Protein AF-A0A412FH16-F1 (afdb_monomer)

Solvent-accessible surface area (backbone atoms only — not comparable to full-atom values): 7533 Å² total; per-residue (Å²): 121,45,51,58,74,41,73,48,77,47,78,49,94,89,46,99,60,65,47,78,44,78,77,50,68,50,36,34,40,76,50,74,44,66,67,50,88,89,39,68,69,42,55,53,53,52,50,42,67,73,65,62,65,57,80,68,74,28,52,40,84,43,79,49,72,45,90,60,66,79,53,54,91,93,58,51,30,24,48,27,34,49,26,42,21,40,56,42,82,74,54,72,40,83,86,82,36,30,42,35,34,32,34,43,50,78,45,76,45,55,29,34,32,37,68,56,97,88,45,76,45,80,45,72,52,80,84,126

Foldseek 3Di:
DAFQWDWDWADDPPDPGTDIDTPGTFDKDKDKDAQDPPPPVNVVVVVCVVVVDDDCVQWDFDKAWDPDFPDDPVWGKTKIWGFTWGKAWDDQDPVRRMTIIMTGTDDTFIFMWTADPNDTDTDTDDDD

pLDDT: mean 85.19, std 8.47, range [37.47, 93.5]

Sequence (128 aa):
MVLNAQTEDNDFIEDEIPTTDIKYYKPSLAQELQANKGDAAFDYLYDMFFNLPTGEDVKKDLLIVFDGNIESEGTPKFRAWKTKATLTLDHFDSVAEKIYFSFSINHIDRGTVTVSDGVPTYTADSAT

Mean predicted aligned error: 7.9 Å

Structure (mmCIF, N/CA/C/O backbone):
data_AF-A0A412FH16-F1
#
_entr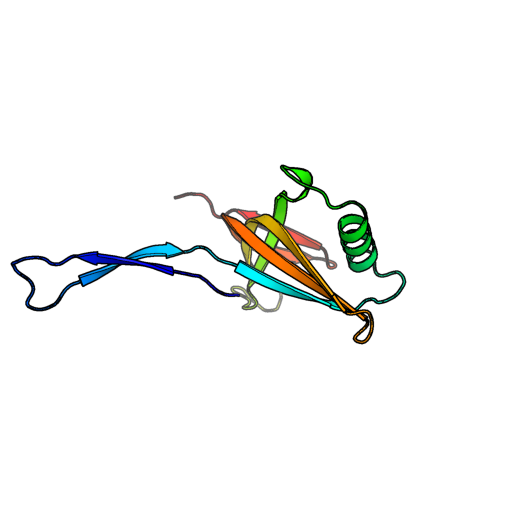y.id   AF-A0A412FH16-F1
#
loop_
_atom_site.group_PDB
_atom_site.id
_atom_site.type_symbol
_atom_site.label_atom_id
_atom_site.label_alt_id
_atom_site.label_comp_id
_atom_site.label_asym_id
_atom_site.label_entity_id
_atom_site.label_seq_id
_atom_site.pdbx_PDB_ins_code
_atom_site.Cartn_x
_atom_site.Cartn_y
_atom_site.Cartn_z
_atom_site.occupancy
_atom_site.B_iso_or_equiv
_atom_site.auth_seq_id
_atom_site.auth_comp_id
_atom_site.auth_asym_id
_atom_site.auth_atom_id
_atom_site.pdbx_PDB_model_num
ATOM 1 N N . MET A 1 1 ? 3.517 6.615 4.647 1.00 76.00 1 MET A N 1
ATOM 2 C CA . MET A 1 1 ? 2.230 6.760 3.933 1.00 76.00 1 MET A CA 1
ATOM 3 C C . MET A 1 1 ? 1.961 8.239 3.720 1.00 76.00 1 MET A C 1
ATOM 5 O O . MET A 1 1 ? 2.163 9.006 4.654 1.00 76.00 1 MET A O 1
ATOM 9 N N . VAL A 1 2 ? 1.540 8.637 2.523 1.00 82.56 2 VAL A N 1
ATOM 10 C CA . VAL A 1 2 ? 1.213 10.031 2.180 1.00 82.56 2 VAL A CA 1
ATOM 11 C C . VAL A 1 2 ? -0.265 10.095 1.807 1.00 82.56 2 VAL A C 1
ATOM 13 O O . VAL A 1 2 ? -0.736 9.233 1.076 1.00 82.56 2 VAL A O 1
ATOM 16 N N . LEU A 1 3 ? -1.019 11.069 2.325 1.00 83.25 3 LEU A N 1
ATOM 17 C CA . LEU A 1 3 ? -2.481 11.114 2.148 1.00 83.25 3 LEU A CA 1
ATOM 18 C C . LEU A 1 3 ? -2.944 11.886 0.903 1.00 83.25 3 LEU A C 1
ATOM 20 O O . LEU A 1 3 ? -4.084 11.702 0.490 1.00 83.25 3 LEU A O 1
ATOM 24 N N . ASN A 1 4 ? -2.081 12.730 0.321 1.00 83.31 4 ASN A N 1
ATOM 25 C CA . ASN A 1 4 ? -2.353 13.577 -0.852 1.00 83.31 4 ASN A CA 1
ATOM 26 C C . ASN A 1 4 ? -3.777 14.169 -0.843 1.00 83.31 4 ASN A C 1
ATOM 28 O O . ASN A 1 4 ? -4.628 13.784 -1.649 1.00 83.31 4 ASN A O 1
ATOM 32 N N . ALA A 1 5 ? -4.049 15.060 0.115 1.00 81.69 5 ALA A N 1
ATOM 33 C CA . ALA A 1 5 ? -5.339 15.737 0.212 1.00 81.69 5 ALA A CA 1
ATOM 34 C C . ALA A 1 5 ? -5.633 16.527 -1.072 1.00 81.69 5 ALA A C 1
ATOM 36 O O . ALA A 1 5 ? -4.734 17.112 -1.677 1.00 81.69 5 ALA A O 1
ATOM 37 N N . GLN A 1 6 ? -6.891 16.531 -1.497 1.00 86.56 6 GLN A N 1
ATOM 38 C CA . GLN A 1 6 ? -7.377 17.419 -2.546 1.00 86.56 6 GLN A CA 1
ATOM 39 C C . GLN A 1 6 ? -8.243 18.487 -1.896 1.00 86.56 6 GLN A C 1
ATOM 41 O O . GLN A 1 6 ? -9.259 18.158 -1.280 1.00 86.56 6 GLN A O 1
ATOM 46 N N . THR A 1 7 ? -7.809 19.737 -2.015 1.00 89.06 7 THR A N 1
ATOM 47 C CA . THR A 1 7 ? -8.467 20.899 -1.420 1.00 89.06 7 THR A CA 1
ATOM 48 C C . THR A 1 7 ? -9.154 21.745 -2.484 1.00 89.06 7 THR A C 1
ATOM 50 O O . THR A 1 7 ? -8.775 21.721 -3.656 1.00 89.06 7 THR A O 1
ATOM 53 N N . GLU A 1 8 ? -10.179 22.475 -2.074 1.00 86.50 8 GLU A N 1
ATOM 54 C CA . GLU A 1 8 ? -10.817 23.534 -2.849 1.00 86.50 8 GLU A CA 1
ATOM 55 C C . GLU A 1 8 ? -10.991 24.747 -1.945 1.00 86.50 8 GLU A C 1
ATOM 57 O O . GLU A 1 8 ? -11.383 24.599 -0.790 1.00 86.50 8 GLU A O 1
ATOM 62 N N . ASP A 1 9 ? -10.678 25.924 -2.478 1.00 84.38 9 ASP A N 1
ATOM 63 C CA . ASP A 1 9 ? -10.870 27.188 -1.782 1.00 84.38 9 ASP A CA 1
ATOM 64 C C . ASP A 1 9 ? -12.197 27.798 -2.241 1.00 84.38 9 ASP A C 1
ATOM 66 O O . ASP A 1 9 ? -12.397 28.059 -3.431 1.00 84.38 9 ASP A O 1
ATOM 70 N N . ASN A 1 10 ? -13.106 27.997 -1.292 1.00 80.81 10 ASN A N 1
ATOM 71 C CA . ASN A 1 10 ? -14.411 28.603 -1.496 1.00 80.81 10 ASN A CA 1
ATOM 72 C C . ASN A 1 10 ? -14.402 30.027 -0.935 1.00 80.81 10 ASN A C 1
ATOM 74 O O . ASN A 1 10 ? -14.168 30.240 0.254 1.00 80.81 10 ASN A O 1
ATOM 78 N N . ASP A 1 11 ? -14.656 31.001 -1.805 1.00 80.06 11 ASP A N 1
ATOM 79 C CA . ASP A 1 11 ? -14.707 32.421 -1.457 1.00 80.06 11 ASP A CA 1
ATOM 80 C C . ASP A 1 11 ? -16.173 32.849 -1.298 1.00 80.06 11 ASP A C 1
ATOM 82 O O . ASP A 1 11 ? -16.897 33.046 -2.282 1.00 80.06 11 ASP A O 1
ATOM 86 N N . PHE A 1 12 ? -16.648 32.899 -0.053 1.00 76.69 12 PHE A N 1
ATOM 87 C CA . PHE A 1 12 ? -18.003 33.335 0.273 1.00 76.69 12 PHE A CA 1
ATOM 88 C C . PHE A 1 12 ? -18.006 34.837 0.560 1.00 76.69 12 PHE A C 1
ATOM 90 O O . PHE A 1 12 ? -17.187 35.329 1.320 1.00 76.69 12 PHE A O 1
ATOM 97 N N . ILE A 1 13 ? -18.984 35.570 0.012 1.00 73.19 13 ILE A N 1
ATOM 98 C CA . ILE A 1 13 ? -19.117 37.033 0.198 1.00 73.19 13 ILE A CA 1
ATOM 99 C C . ILE A 1 13 ? -19.273 37.421 1.687 1.00 73.19 13 ILE A C 1
ATOM 101 O O . ILE A 1 13 ? -19.007 38.561 2.061 1.00 73.19 13 ILE A O 1
ATOM 105 N N . GLU A 1 14 ? -19.730 36.487 2.525 1.00 73.69 14 GLU A N 1
ATOM 106 C CA . GLU A 1 14 ? -19.923 36.677 3.968 1.00 73.69 14 GLU A CA 1
ATOM 107 C C . GLU A 1 14 ? -18.646 36.448 4.792 1.00 73.69 14 GLU A C 1
ATOM 109 O O . GLU A 1 14 ? -18.585 36.891 5.939 1.00 73.69 14 GLU A O 1
ATOM 114 N N . ASP A 1 15 ? -17.627 35.812 4.211 1.00 69.81 15 ASP A N 1
ATOM 115 C CA . ASP A 1 15 ? -16.372 35.503 4.884 1.00 69.81 15 ASP A CA 1
ATOM 116 C C . ASP A 1 15 ? -15.299 36.527 4.493 1.00 69.81 15 ASP A C 1
ATOM 118 O O . ASP A 1 15 ? -15.101 36.850 3.324 1.00 69.81 15 ASP A O 1
ATOM 122 N N . GLU A 1 16 ? -14.559 37.048 5.475 1.00 69.81 16 GLU A N 1
ATOM 123 C CA . GLU A 1 16 ? -13.449 37.975 5.200 1.00 69.81 16 GLU A CA 1
ATOM 124 C C . GLU A 1 16 ? -12.236 37.277 4.550 1.00 69.81 16 GLU A C 1
ATOM 126 O O . GLU A 1 16 ? -11.319 37.949 4.069 1.00 69.81 16 GLU A O 1
ATOM 131 N N . ILE A 1 17 ? -12.196 35.938 4.566 1.00 73.12 17 ILE A N 1
ATOM 132 C CA . ILE A 1 17 ? -11.094 35.105 4.071 1.00 73.12 17 ILE A CA 1
ATOM 133 C C . ILE A 1 17 ? -11.684 33.832 3.437 1.00 73.12 17 ILE A C 1
ATOM 135 O O . ILE A 1 17 ? -12.595 33.252 4.028 1.00 73.12 17 ILE A O 1
ATOM 139 N N . PRO A 1 18 ? -11.148 33.345 2.299 1.00 78.75 18 PRO A N 1
ATOM 140 C CA . PRO A 1 18 ? -11.591 32.094 1.688 1.00 78.75 18 PRO A CA 1
ATOM 141 C C . PRO A 1 18 ? -11.516 30.893 2.641 1.00 78.75 18 PRO A C 1
ATOM 143 O O . PRO A 1 18 ? -10.550 30.735 3.394 1.00 78.75 18 PRO A O 1
ATOM 146 N N . THR A 1 19 ? -12.510 30.013 2.555 1.00 83.12 19 THR A N 1
ATOM 147 C CA . THR A 1 19 ? -12.569 28.752 3.302 1.00 83.12 19 THR A CA 1
ATOM 148 C C . THR A 1 19 ? -11.954 27.622 2.477 1.00 83.12 19 THR A C 1
ATOM 150 O O . THR A 1 19 ? -12.366 27.384 1.345 1.00 83.12 19 THR A O 1
ATOM 153 N N . THR A 1 20 ? -10.985 26.895 3.042 1.00 86.50 20 THR A N 1
ATOM 154 C CA . THR A 1 20 ? -10.370 25.723 2.394 1.00 86.50 20 THR A CA 1
ATOM 155 C C . THR A 1 20 ? -11.055 24.432 2.842 1.00 86.50 20 THR A C 1
ATOM 157 O O . THR A 1 20 ? -10.896 23.998 3.986 1.00 86.50 20 THR A O 1
ATOM 160 N N . ASP A 1 21 ? -11.741 23.764 1.918 1.00 83.88 21 ASP A N 1
ATOM 161 C CA . ASP A 1 21 ? -12.404 22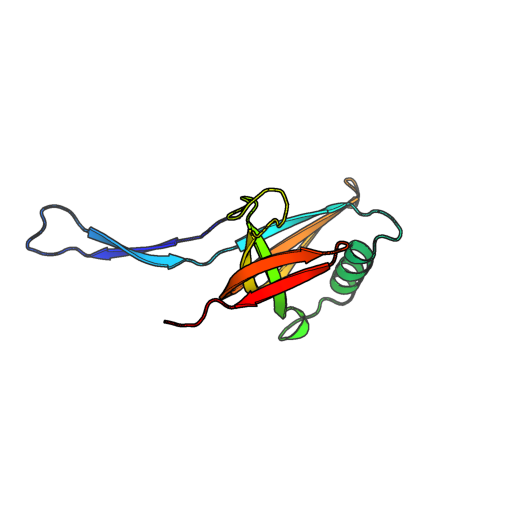.479 2.143 1.00 83.88 21 ASP A CA 1
ATOM 162 C C . ASP A 1 21 ? -11.574 21.302 1.612 1.00 83.88 21 ASP A C 1
ATOM 164 O O . ASP A 1 21 ? -11.000 21.351 0.521 1.00 83.88 21 ASP A O 1
ATOM 168 N N . ILE A 1 22 ? -11.538 20.189 2.355 1.00 86.00 22 ILE A N 1
ATOM 169 C CA . ILE A 1 22 ? -10.902 18.936 1.911 1.00 86.00 22 ILE A CA 1
ATOM 170 C C . ILE A 1 22 ? -11.954 18.059 1.229 1.00 86.00 22 ILE A C 1
ATOM 172 O O . ILE A 1 22 ? -12.844 17.524 1.886 1.00 86.00 22 ILE A O 1
ATOM 176 N N . LYS A 1 23 ? -11.817 17.838 -0.083 1.00 87.06 23 LYS A N 1
ATOM 177 C CA . LYS A 1 23 ? -12.750 17.002 -0.858 1.00 87.06 23 LYS A CA 1
ATOM 178 C C . LYS A 1 23 ? -12.581 15.520 -0.563 1.00 87.06 23 LYS A C 1
ATOM 180 O O . LYS A 1 23 ? -13.544 14.811 -0.294 1.00 87.06 23 LYS A O 1
ATOM 185 N N . TYR A 1 24 ? -11.352 15.035 -0.687 1.00 81.19 24 TYR A N 1
ATOM 186 C CA . TYR A 1 24 ? -10.996 13.642 -0.447 1.00 81.19 24 TYR A CA 1
ATOM 187 C C . TYR A 1 24 ? -9.476 13.495 -0.333 1.00 81.19 24 TYR A C 1
ATOM 189 O O . TYR A 1 24 ? -8.706 14.381 -0.712 1.00 81.19 24 TYR A O 1
ATOM 197 N N . TYR A 1 25 ? -9.044 12.340 0.162 1.00 84.31 25 TYR A N 1
ATOM 198 C CA . TYR A 1 25 ? -7.641 11.938 0.209 1.00 84.31 25 TYR A CA 1
ATOM 199 C C . TYR A 1 25 ? -7.342 10.945 -0.919 1.00 84.31 25 TYR A C 1
ATOM 201 O O . TYR A 1 25 ? -8.197 10.127 -1.259 1.00 84.31 25 TYR A O 1
ATOM 209 N N . LYS A 1 26 ? -6.127 10.993 -1.479 1.00 86.44 26 LYS A N 1
ATOM 210 C CA . LYS A 1 26 ? -5.583 10.016 -2.442 1.00 86.44 26 LYS A CA 1
ATOM 211 C C . LYS A 1 26 ? -4.360 9.327 -1.837 1.00 86.44 26 LYS A C 1
ATOM 213 O O . LYS A 1 26 ? -3.220 9.669 -2.177 1.00 86.44 26 LYS A O 1
ATOM 218 N N . PRO A 1 27 ? -4.562 8.391 -0.900 1.00 88.38 27 PRO A N 1
ATOM 219 C CA . PRO A 1 27 ? -3.454 7.861 -0.142 1.00 88.38 27 PRO A CA 1
ATOM 220 C C . PRO A 1 27 ? -2.514 7.036 -1.024 1.00 88.38 27 PRO A C 1
ATOM 222 O O . PRO A 1 27 ? -2.954 6.212 -1.826 1.00 88.38 27 PRO A O 1
ATOM 225 N N . SER A 1 28 ? -1.214 7.250 -0.851 1.00 89.50 28 SER A N 1
ATOM 226 C CA . SER A 1 28 ? -0.155 6.498 -1.511 1.00 89.50 28 SER A CA 1
ATOM 227 C C . SER A 1 28 ? 0.843 5.958 -0.489 1.00 89.50 28 SER A C 1
ATOM 229 O O . SER A 1 28 ? 1.176 6.610 0.513 1.00 89.50 28 SER A O 1
ATOM 231 N N . LEU A 1 29 ? 1.309 4.738 -0.732 1.00 89.50 29 LEU A N 1
ATOM 232 C CA . LEU A 1 29 ? 2.284 4.046 0.096 1.00 89.50 29 LEU A CA 1
ATOM 233 C C .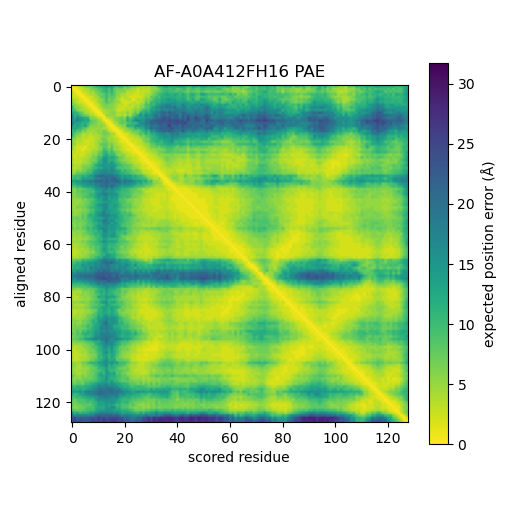 LEU A 1 29 ? 3.464 3.599 -0.768 1.00 89.50 29 LEU A C 1
ATOM 235 O O . LEU A 1 29 ? 3.394 2.568 -1.426 1.00 89.50 29 LEU A O 1
ATOM 239 N N . ALA A 1 30 ? 4.542 4.384 -0.750 1.00 91.19 30 ALA A N 1
ATOM 240 C CA . ALA A 1 30 ? 5.829 3.981 -1.307 1.00 91.19 30 ALA A CA 1
ATOM 241 C C . ALA A 1 30 ? 6.539 3.016 -0.349 1.00 91.19 30 ALA A C 1
ATOM 243 O O . ALA A 1 30 ? 6.552 3.248 0.866 1.00 91.19 30 ALA A O 1
ATOM 244 N N . GLN A 1 31 ? 7.107 1.946 -0.895 1.00 89.19 31 GLN A N 1
ATOM 245 C CA . GLN A 1 31 ? 7.869 0.935 -0.171 1.00 89.19 31 GLN A CA 1
ATOM 246 C C . GLN A 1 31 ? 9.135 0.562 -0.944 1.00 89.19 31 GLN A C 1
ATOM 248 O O . GLN A 1 31 ? 9.217 0.710 -2.165 1.00 89.19 31 GLN A O 1
ATOM 253 N N . GLU A 1 32 ? 10.118 0.064 -0.202 1.00 90.00 32 GLU A N 1
ATOM 254 C CA . GLU A 1 32 ? 11.319 -0.557 -0.745 1.00 90.00 32 GLU A CA 1
ATOM 255 C C . GLU A 1 32 ? 11.430 -1.988 -0.218 1.00 90.00 32 GLU A C 1
ATOM 257 O O . GLU A 1 32 ? 11.093 -2.257 0.938 1.00 90.00 32 GLU A O 1
ATOM 262 N N . LEU A 1 33 ? 11.893 -2.903 -1.067 1.00 88.06 33 LEU A N 1
ATOM 263 C CA . LEU A 1 33 ? 12.173 -4.285 -0.694 1.00 88.06 33 LEU A CA 1
ATOM 264 C C . LEU A 1 33 ? 13.609 -4.645 -1.079 1.00 88.06 33 LEU A C 1
ATOM 266 O O . LEU A 1 33 ? 14.026 -4.423 -2.214 1.00 88.06 33 LEU A O 1
ATOM 270 N N . GLN A 1 34 ? 14.354 -5.212 -0.131 1.00 88.50 34 GLN A N 1
ATOM 271 C CA . GLN A 1 34 ? 15.707 -5.714 -0.365 1.00 88.50 34 GLN A CA 1
ATOM 272 C C . GLN A 1 34 ? 15.661 -7.014 -1.181 1.00 88.50 34 GLN A C 1
ATOM 274 O O . GLN A 1 34 ? 14.844 -7.893 -0.908 1.00 88.50 34 GLN A O 1
ATOM 279 N N . ALA A 1 35 ? 16.569 -7.157 -2.142 1.00 80.31 35 ALA A N 1
ATOM 280 C CA . ALA A 1 35 ? 16.718 -8.314 -3.018 1.00 80.31 35 ALA A CA 1
ATOM 281 C C . ALA A 1 35 ? 17.375 -9.500 -2.310 1.00 80.31 35 ALA A C 1
ATOM 283 O O . ALA A 1 35 ? 18.467 -9.956 -2.651 1.00 80.31 35 ALA A O 1
ATOM 284 N N . ASN A 1 36 ? 16.693 -10.014 -1.293 1.00 82.81 36 ASN A N 1
ATOM 285 C CA . ASN A 1 36 ? 17.123 -11.207 -0.589 1.00 82.81 36 ASN A CA 1
ATOM 286 C C . ASN A 1 36 ? 16.767 -12.443 -1.422 1.00 82.81 36 ASN A C 1
ATOM 288 O O . ASN A 1 36 ? 15.601 -12.712 -1.705 1.00 82.81 36 ASN A O 1
ATOM 292 N N . LYS A 1 37 ? 17.779 -13.222 -1.810 1.00 75.50 37 LYS A N 1
ATOM 293 C CA . LYS A 1 37 ? 17.583 -14.444 -2.598 1.00 75.50 37 LYS A CA 1
ATOM 294 C C . LYS A 1 37 ? 16.678 -15.441 -1.861 1.00 75.50 37 LYS A C 1
ATOM 296 O O . LYS A 1 37 ? 17.007 -15.860 -0.752 1.00 75.50 37 LYS A O 1
ATOM 301 N N . GLY A 1 38 ? 15.605 -15.880 -2.520 1.00 81.00 38 GLY A N 1
ATOM 302 C CA . GLY A 1 38 ? 14.626 -16.823 -1.967 1.00 81.00 38 GLY A CA 1
ATOM 303 C C . GLY A 1 38 ? 13.513 -16.170 -1.143 1.00 81.00 38 GLY A C 1
ATOM 304 O O . GLY A 1 38 ? 12.700 -16.889 -0.562 1.00 81.00 38 GLY A O 1
ATOM 305 N N . ASP A 1 39 ? 13.462 -14.836 -1.080 1.00 87.44 39 ASP A N 1
ATOM 306 C CA . ASP A 1 39 ? 12.305 -14.110 -0.565 1.00 87.44 39 ASP A CA 1
ATOM 307 C C . ASP A 1 39 ? 11.181 -14.132 -1.612 1.00 87.44 39 ASP A C 1
ATOM 309 O O . ASP A 1 39 ? 11.301 -13.568 -2.701 1.00 87.44 39 ASP A O 1
ATOM 313 N N . ALA A 1 40 ? 10.065 -14.776 -1.268 1.00 89.06 40 ALA A N 1
ATOM 314 C CA . ALA A 1 40 ? 8.921 -14.916 -2.162 1.00 89.06 40 ALA A CA 1
ATOM 315 C C . ALA A 1 40 ? 8.305 -13.568 -2.578 1.00 89.06 40 ALA A C 1
ATOM 317 O O . ALA A 1 40 ? 7.759 -13.462 -3.677 1.00 89.06 40 ALA A O 1
ATOM 318 N N . ALA A 1 41 ? 8.380 -12.535 -1.730 1.00 85.69 41 ALA A N 1
ATOM 319 C CA . ALA A 1 41 ? 7.892 -11.203 -2.073 1.00 85.69 41 ALA A CA 1
ATOM 320 C C . ALA A 1 41 ? 8.808 -10.531 -3.101 1.00 85.69 41 ALA A C 1
ATOM 322 O O . ALA A 1 41 ? 8.321 -9.871 -4.021 1.00 85.69 41 ALA A O 1
ATOM 323 N N . PHE A 1 42 ? 10.122 -10.735 -2.975 1.00 86.81 42 PHE A N 1
ATOM 324 C CA . PHE A 1 42 ? 11.082 -10.237 -3.952 1.00 86.81 42 PHE A CA 1
ATOM 325 C C . PHE A 1 42 ? 10.913 -10.939 -5.294 1.00 86.81 42 PHE A C 1
ATOM 327 O O . PHE A 1 42 ? 10.758 -10.254 -6.301 1.00 86.81 42 PHE A O 1
ATOM 334 N N . ASP A 1 43 ? 10.876 -12.272 -5.310 1.00 89.69 43 ASP A N 1
ATOM 335 C CA . ASP A 1 43 ? 10.728 -13.050 -6.545 1.00 89.69 43 ASP A CA 1
ATOM 336 C C . ASP A 1 43 ? 9.443 -12.658 -7.295 1.00 89.69 43 ASP A C 1
ATOM 338 O O . ASP A 1 43 ? 9.456 -12.489 -8.514 1.00 89.69 43 ASP A O 1
ATOM 342 N N . TYR A 1 44 ? 8.349 -12.419 -6.563 1.00 89.62 44 TYR A N 1
ATOM 343 C CA . TYR A 1 44 ? 7.093 -11.926 -7.127 1.00 89.62 44 TYR A CA 1
ATOM 344 C C . TYR A 1 44 ? 7.223 -10.526 -7.754 1.00 89.62 44 TYR A C 1
ATOM 346 O O . TYR A 1 44 ? 6.780 -10.311 -8.882 1.00 89.62 44 TYR A O 1
ATOM 354 N N . LEU A 1 45 ? 7.836 -9.562 -7.055 1.00 89.06 45 LEU A N 1
ATOM 355 C CA . LEU A 1 45 ? 8.029 -8.209 -7.594 1.00 89.06 45 LEU A CA 1
ATOM 356 C C . LEU A 1 45 ? 9.024 -8.187 -8.756 1.00 89.06 45 LEU A C 1
ATOM 358 O O . LEU A 1 45 ? 8.834 -7.429 -9.706 1.00 89.06 45 LEU A O 1
ATOM 362 N N . TYR A 1 46 ? 10.063 -9.015 -8.699 1.00 88.56 46 TYR A N 1
ATOM 363 C CA . TYR A 1 46 ? 11.062 -9.138 -9.752 1.00 88.56 46 TYR A CA 1
ATOM 364 C C . TYR A 1 46 ? 10.458 -9.729 -11.034 1.00 88.56 46 TYR A C 1
ATOM 366 O O . TYR A 1 46 ? 10.700 -9.205 -12.122 1.00 88.56 46 TYR A O 1
ATOM 374 N N . ASP A 1 47 ? 9.597 -10.745 -10.916 1.00 90.62 47 ASP A N 1
ATOM 375 C CA . ASP A 1 47 ? 8.828 -11.279 -12.048 1.00 90.62 47 ASP A CA 1
ATOM 376 C C . ASP A 1 47 ? 7.895 -10.218 -12.655 1.00 90.62 47 ASP A C 1
ATOM 378 O O . ASP A 1 47 ? 7.861 -10.039 -13.873 1.00 90.62 47 ASP A O 1
ATOM 382 N N . MET A 1 48 ? 7.208 -9.426 -11.823 1.00 90.25 48 MET A N 1
ATOM 383 C CA . MET A 1 48 ? 6.417 -8.291 -12.314 1.00 90.25 48 MET A CA 1
ATOM 384 C C . MET A 1 48 ? 7.287 -7.245 -13.031 1.00 90.25 48 MET A C 1
ATOM 386 O O . MET A 1 48 ? 6.871 -6.719 -14.061 1.00 90.25 48 MET A O 1
ATOM 390 N N . PHE A 1 49 ? 8.492 -6.952 -12.535 1.00 87.38 49 PHE A N 1
ATOM 391 C CA . PHE A 1 49 ? 9.438 -6.053 -13.210 1.00 87.38 49 PHE A CA 1
ATOM 392 C C . PHE A 1 49 ? 9.830 -6.557 -14.598 1.00 87.38 49 PHE A C 1
ATOM 394 O O . PHE A 1 49 ? 9.940 -5.758 -15.526 1.00 87.38 49 PHE A O 1
ATOM 401 N N . PHE A 1 50 ? 10.014 -7.867 -14.755 1.00 88.56 50 PHE A N 1
ATOM 402 C CA . PHE A 1 50 ? 10.343 -8.470 -16.043 1.00 88.56 50 PHE A CA 1
ATOM 403 C C . PHE A 1 50 ? 9.146 -8.481 -17.006 1.00 88.56 50 PHE A C 1
ATOM 405 O O . PHE A 1 50 ? 9.296 -8.150 -18.182 1.00 88.56 50 PHE A O 1
ATOM 412 N N . ASN A 1 51 ? 7.956 -8.830 -16.510 1.00 93.50 51 ASN A N 1
ATOM 413 C CA . ASN A 1 51 ? 6.757 -9.017 -17.332 1.00 93.50 51 ASN A CA 1
ATOM 414 C C . ASN A 1 51 ? 5.983 -7.723 -17.625 1.00 93.50 51 ASN A C 1
ATOM 416 O O . ASN A 1 51 ? 5.129 -7.723 -18.509 1.00 93.50 51 ASN A O 1
ATOM 420 N N . LEU A 1 52 ? 6.266 -6.632 -16.902 1.00 90.38 52 LEU A N 1
ATOM 421 C CA . LEU A 1 52 ? 5.615 -5.323 -17.049 1.00 90.38 52 LEU A CA 1
ATOM 422 C C . LEU A 1 52 ? 4.074 -5.427 -17.120 1.00 90.38 52 LEU A C 1
ATOM 424 O O . LEU A 1 52 ? 3.466 -4.976 -18.097 1.00 90.38 52 LEU A O 1
ATOM 428 N N . PRO A 1 53 ? 3.421 -6.040 -16.110 1.00 92.12 53 PRO A N 1
ATOM 429 C CA . PRO A 1 53 ? 1.978 -6.241 -16.120 1.00 92.12 53 PRO A CA 1
ATOM 430 C C . PRO A 1 53 ? 1.232 -4.904 -16.163 1.00 92.12 53 PRO A C 1
ATOM 432 O O . PRO A 1 53 ? 1.704 -3.882 -15.663 1.00 92.12 53 PRO A O 1
ATOM 435 N N . THR A 1 54 ? 0.027 -4.912 -16.734 1.00 91.94 54 THR A N 1
ATOM 436 C CA . THR A 1 54 ? -0.812 -3.713 -16.885 1.00 91.94 54 THR A CA 1
ATOM 437 C C . THR A 1 54 ? -2.282 -4.017 -16.583 1.00 91.94 54 THR A C 1
ATOM 439 O O . THR A 1 54 ? -2.670 -5.164 -16.372 1.00 91.94 54 THR A O 1
ATOM 442 N N . GLY A 1 55 ? -3.128 -2.983 -16.541 1.00 92.06 55 GLY A N 1
ATOM 443 C CA . GLY A 1 55 ? -4.575 -3.157 -16.392 1.00 92.06 55 GLY A CA 1
ATOM 444 C C . GLY A 1 55 ? -4.977 -3.726 -15.029 1.00 92.06 55 GLY A C 1
ATOM 445 O O . GLY A 1 55 ? -4.673 -3.137 -13.993 1.00 92.06 55 GLY A O 1
ATOM 446 N N . GLU A 1 56 ? -5.703 -4.845 -15.018 1.00 90.88 56 GLU A N 1
ATOM 447 C CA . GLU A 1 56 ? -6.134 -5.499 -13.773 1.00 90.88 56 GLU A CA 1
ATOM 448 C C . GLU A 1 56 ? -4.978 -6.209 -13.054 1.00 90.88 56 GLU A C 1
ATOM 450 O O . GLU A 1 56 ? -5.010 -6.320 -11.831 1.00 90.88 56 GLU A O 1
ATOM 455 N N . ASP A 1 57 ? -3.920 -6.607 -13.768 1.00 90.31 57 ASP A N 1
ATOM 456 C CA . ASP A 1 57 ? -2.803 -7.366 -13.188 1.00 90.31 57 ASP A CA 1
ATOM 457 C C . ASP A 1 57 ? -1.963 -6.541 -12.209 1.00 90.31 57 ASP A C 1
ATOM 459 O O . ASP A 1 57 ? -1.227 -7.101 -11.397 1.00 90.31 57 ASP A O 1
ATOM 463 N N . VAL A 1 58 ? -2.089 -5.213 -12.237 1.00 90.75 58 VAL A N 1
ATOM 464 C CA . VAL A 1 58 ? -1.472 -4.302 -11.260 1.00 90.75 58 VAL A CA 1
ATOM 465 C C . VAL A 1 58 ? -2.414 -3.930 -10.116 1.00 90.75 58 VAL A C 1
ATOM 467 O O . VAL A 1 58 ? -1.979 -3.300 -9.153 1.00 90.75 58 VAL A O 1
ATOM 470 N N . LYS A 1 59 ? -3.689 -4.331 -10.163 1.00 92.88 59 LYS A N 1
ATOM 471 C CA . LYS A 1 59 ? -4.630 -4.110 -9.061 1.00 92.88 59 LYS A CA 1
ATOM 472 C C . LYS A 1 59 ? -4.495 -5.231 -8.039 1.00 92.88 59 LYS A C 1
ATOM 474 O O . LYS A 1 59 ? -4.668 -6.405 -8.356 1.00 92.88 59 LYS A O 1
ATOM 479 N N . LYS A 1 60 ? -4.164 -4.867 -6.805 1.00 91.31 60 LYS A N 1
ATOM 480 C CA . LYS A 1 60 ? -3.881 -5.793 -5.707 1.00 91.31 60 LYS A CA 1
ATOM 481 C C . LYS A 1 60 ? -4.777 -5.489 -4.517 1.00 91.31 60 LYS A C 1
ATOM 483 O O . LYS A 1 60 ? -5.047 -4.326 -4.209 1.00 91.31 60 LYS A O 1
ATOM 488 N N . ASP A 1 61 ? -5.209 -6.546 -3.842 1.00 92.06 61 ASP A N 1
ATOM 489 C CA . ASP A 1 61 ? -5.807 -6.426 -2.520 1.00 92.06 61 ASP A CA 1
ATOM 490 C C . ASP A 1 61 ? -4.681 -6.223 -1.498 1.00 92.06 61 ASP A C 1
ATOM 492 O O . ASP A 1 61 ? -3.748 -7.022 -1.416 1.00 92.06 61 ASP A O 1
ATOM 496 N N . LEU A 1 62 ? -4.757 -5.137 -0.733 1.00 90.38 62 LEU A N 1
ATOM 497 C CA . LEU A 1 62 ? -3.755 -4.744 0.253 1.00 90.38 62 LEU A CA 1
ATOM 498 C C . LEU A 1 62 ? -4.419 -4.592 1.624 1.00 90.38 62 LEU A C 1
ATOM 500 O O . LEU A 1 62 ? -5.362 -3.813 1.785 1.00 90.38 62 LEU A O 1
ATOM 504 N N . LEU A 1 63 ? -3.903 -5.316 2.618 1.00 90.88 63 LEU A N 1
ATOM 505 C CA . LEU A 1 63 ? -4.299 -5.186 4.018 1.00 90.88 63 LEU A CA 1
ATOM 506 C C . LEU A 1 63 ? -3.279 -4.311 4.755 1.00 90.88 63 LEU A C 1
ATOM 508 O O . LEU A 1 63 ? -2.137 -4.717 4.951 1.00 90.88 63 LEU A O 1
ATOM 512 N N . ILE A 1 64 ? -3.699 -3.122 5.177 1.00 89.50 64 ILE A N 1
ATOM 513 C CA . ILE A 1 64 ? -2.890 -2.208 5.990 1.00 89.50 64 ILE A CA 1
ATOM 514 C C . ILE A 1 64 ? -3.342 -2.356 7.436 1.00 89.50 64 ILE A C 1
ATOM 516 O O . ILE A 1 64 ? -4.492 -2.059 7.750 1.00 89.50 64 ILE A O 1
ATOM 520 N N . VAL A 1 65 ? -2.447 -2.799 8.313 1.00 88.38 65 VAL A N 1
ATOM 521 C CA . VAL A 1 65 ? -2.697 -2.900 9.756 1.00 88.38 65 VAL A CA 1
ATOM 522 C C . VAL A 1 65 ? -1.973 -1.753 10.449 1.00 88.38 65 VAL A C 1
ATOM 524 O O . VAL A 1 65 ? -0.780 -1.553 10.235 1.00 88.38 65 VAL A O 1
ATOM 527 N N . PHE A 1 66 ? -2.699 -0.979 11.250 1.00 87.62 66 PHE A N 1
ATOM 528 C CA . PHE A 1 66 ? -2.131 0.115 12.028 1.00 87.62 66 PHE A CA 1
ATOM 529 C C . PHE A 1 66 ? -1.675 -0.414 13.381 1.00 87.62 66 PHE A C 1
ATOM 531 O O . PHE A 1 66 ? -2.471 -0.998 14.120 1.00 87.62 66 PHE A O 1
ATOM 538 N N . ASP A 1 67 ? -0.401 -0.193 13.691 1.00 75.75 67 ASP A N 1
ATOM 539 C CA . ASP A 1 67 ? 0.155 -0.539 14.991 1.00 75.75 67 ASP A CA 1
ATOM 540 C C . ASP A 1 67 ? -0.453 0.367 16.073 1.00 75.75 67 ASP A C 1
ATOM 542 O O . ASP A 1 67 ? -0.592 1.580 15.893 1.00 75.75 67 ASP A O 1
ATOM 546 N N . GLY A 1 68 ? -0.908 -0.245 17.159 1.00 76.81 68 GLY A N 1
ATOM 547 C CA . GLY A 1 68 ? -1.809 0.372 18.128 1.00 76.81 68 GLY A CA 1
ATOM 548 C C . GLY A 1 68 ? -2.870 -0.617 18.578 1.00 76.81 68 GLY A C 1
ATOM 549 O O . GLY A 1 68 ? -4.004 -0.581 18.095 1.00 76.81 68 GLY A O 1
ATOM 550 N N . ASN A 1 69 ? -2.482 -1.513 19.490 1.00 78.31 69 ASN A N 1
ATOM 551 C CA . ASN A 1 69 ? -3.411 -2.457 20.099 1.00 78.31 69 ASN A CA 1
ATOM 552 C C . ASN A 1 69 ? -4.578 -1.686 20.738 1.00 78.31 69 ASN A C 1
ATOM 554 O O . ASN A 1 69 ? -4.367 -0.841 21.608 1.00 78.31 69 ASN A O 1
ATOM 558 N N . ILE A 1 70 ? -5.799 -1.958 20.281 1.00 80.94 70 ILE A N 1
ATOM 559 C CA . ILE A 1 70 ? -7.026 -1.335 20.799 1.00 80.94 70 ILE A CA 1
ATOM 560 C C . ILE A 1 70 ? -7.697 -2.177 21.892 1.00 80.94 70 ILE A C 1
ATOM 562 O O . ILE A 1 70 ? -8.726 -1.773 22.424 1.00 80.94 70 ILE A O 1
ATOM 566 N N . GLU A 1 71 ? -7.136 -3.345 22.197 1.00 79.62 71 GLU A N 1
ATOM 567 C CA . GLU A 1 71 ? -7.610 -4.310 23.190 1.00 79.62 71 GLU A CA 1
ATOM 568 C C . GLU A 1 71 ? -6.506 -4.599 24.227 1.00 79.62 71 GLU A C 1
ATOM 570 O O . GLU A 1 71 ? -5.497 -3.898 24.322 1.00 79.62 71 GLU A O 1
ATOM 575 N N . SER A 1 72 ? -6.699 -5.635 25.045 1.00 72.81 72 SER A N 1
ATOM 576 C CA . SER A 1 72 ? -5.711 -6.091 26.031 1.00 72.81 72 SER A CA 1
ATOM 577 C C . SER A 1 72 ? -4.509 -6.818 25.402 1.00 72.81 72 SER A C 1
ATOM 579 O O . SER A 1 72 ? -4.598 -7.372 24.305 1.00 72.81 72 SER A O 1
ATOM 581 N N . GLU A 1 73 ? -3.372 -6.863 26.110 1.00 68.50 73 GLU A N 1
ATOM 582 C CA . GLU A 1 73 ? -2.148 -7.556 25.657 1.00 68.50 73 GLU A CA 1
ATOM 583 C C . GLU A 1 73 ? -2.356 -9.059 25.394 1.00 68.50 73 GLU A C 1
ATOM 585 O O . GLU A 1 73 ? -1.660 -9.642 24.567 1.00 68.50 73 GLU A O 1
ATOM 590 N N . GLY A 1 74 ? -3.337 -9.688 26.052 1.00 68.19 74 GLY A N 1
ATOM 591 C CA . GLY A 1 74 ? -3.650 -11.110 25.874 1.00 68.19 74 GLY A CA 1
ATOM 592 C C . GLY A 1 74 ? -4.459 -11.434 24.614 1.00 68.19 74 GLY A C 1
ATOM 593 O O . GLY A 1 74 ? -4.587 -12.603 24.254 1.00 68.19 74 GLY A O 1
ATOM 594 N N . THR A 1 75 ? -5.037 -10.436 23.940 1.00 71.56 75 THR A N 1
ATOM 595 C CA . THR A 1 75 ? -5.811 -10.629 22.703 1.00 71.56 75 THR A CA 1
ATOM 596 C C . THR A 1 75 ? -5.647 -9.397 21.814 1.00 71.56 75 THR A C 1
ATOM 598 O O . THR A 1 75 ? -6.563 -8.578 21.713 1.00 71.56 75 THR A O 1
ATOM 601 N N . PRO A 1 76 ? -4.462 -9.219 21.205 1.00 77.50 76 PRO A N 1
ATOM 602 C CA . PRO A 1 76 ? -4.148 -8.002 20.484 1.00 77.50 76 PRO A CA 1
ATOM 603 C C . PRO A 1 76 ? -5.066 -7.839 19.273 1.00 77.50 76 PRO A C 1
ATOM 605 O O . PRO A 1 76 ? -5.212 -8.739 18.437 1.00 77.50 76 PRO A O 1
ATOM 608 N N . LYS A 1 77 ? -5.683 -6.664 19.183 1.00 85.31 77 LYS A N 1
ATOM 609 C CA . LYS A 1 77 ? -6.581 -6.272 18.101 1.00 85.31 77 LYS A CA 1
ATOM 610 C C . LYS A 1 77 ? -6.092 -4.956 17.534 1.00 85.31 77 LYS A C 1
ATOM 612 O O . LYS A 1 77 ? -5.785 -4.030 18.277 1.00 85.31 77 LYS A O 1
ATOM 617 N N . PHE A 1 78 ? -6.044 -4.863 16.217 1.00 89.00 78 PHE A N 1
ATOM 618 C CA . PHE A 1 78 ? -5.485 -3.711 15.520 1.00 89.00 78 PHE A CA 1
ATOM 619 C C . PHE A 1 78 ? -6.510 -3.137 14.561 1.00 89.00 78 PHE A C 1
ATOM 621 O O . PHE A 1 78 ? -7.286 -3.878 13.955 1.00 89.00 78 PHE A O 1
ATOM 628 N N . ARG A 1 79 ? -6.520 -1.815 14.390 1.00 89.38 79 ARG A N 1
ATOM 629 C CA . ARG A 1 79 ? -7.308 -1.199 13.317 1.00 89.38 79 ARG A CA 1
ATOM 630 C C . ARG A 1 79 ? -6.665 -1.531 11.982 1.00 89.38 79 ARG A C 1
ATOM 632 O O . ARG A 1 79 ? -5.443 -1.507 11.859 1.00 89.38 79 ARG A O 1
ATOM 639 N N . ALA A 1 80 ? -7.484 -1.817 10.982 1.00 91.06 80 ALA A N 1
ATOM 640 C CA . ALA A 1 80 ? -6.988 -2.195 9.674 1.00 91.06 80 ALA A CA 1
ATOM 641 C C . ALA A 1 80 ? -7.849 -1.638 8.545 1.00 91.06 80 ALA A C 1
ATOM 643 O O . ALA A 1 80 ? -9.062 -1.451 8.675 1.00 91.06 80 ALA A O 1
ATOM 644 N N . TRP A 1 81 ? -7.202 -1.414 7.411 1.00 91.88 81 TRP A N 1
ATOM 645 C CA . TRP A 1 81 ? -7.845 -1.128 6.143 1.00 91.88 81 TRP A CA 1
ATOM 646 C C . TRP A 1 81 ? -7.633 -2.302 5.206 1.00 91.88 81 TRP A C 1
ATOM 648 O O . TRP A 1 81 ? -6.496 -2.649 4.884 1.00 91.88 81 TRP A O 1
ATOM 658 N N . LYS A 1 82 ? -8.729 -2.886 4.731 1.00 91.25 82 LYS A N 1
ATOM 659 C CA . LYS A 1 82 ? -8.707 -3.776 3.578 1.00 91.25 82 LYS A CA 1
ATOM 660 C C . LYS A 1 82 ? -8.950 -2.916 2.347 1.00 91.25 82 LYS A C 1
ATOM 662 O O . LYS A 1 82 ? -9.964 -2.234 2.250 1.00 91.25 82 LYS A O 1
ATOM 667 N N . THR A 1 83 ? -7.980 -2.879 1.448 1.00 91.31 83 THR A N 1
ATOM 668 C CA . THR A 1 83 ? -7.959 -1.906 0.356 1.00 91.31 83 THR A CA 1
ATOM 669 C C . THR A 1 83 ? -7.765 -2.573 -0.989 1.00 91.31 83 THR A C 1
ATOM 671 O O . THR A 1 83 ? -7.134 -3.623 -1.082 1.00 91.31 83 THR A O 1
ATOM 674 N N . LYS A 1 84 ? -8.278 -1.927 -2.037 1.00 91.94 84 LYS A N 1
ATOM 675 C CA . LYS A 1 84 ? -7.864 -2.202 -3.414 1.00 91.94 84 LYS A CA 1
ATOM 676 C C . LYS A 1 84 ? -6.886 -1.126 -3.836 1.00 91.94 84 LYS A C 1
ATOM 678 O O . LYS A 1 84 ? -7.237 0.058 -3.822 1.00 91.94 84 LYS A O 1
ATOM 683 N N . ALA A 1 85 ? -5.683 -1.529 -4.213 1.00 92.44 85 ALA A N 1
ATOM 684 C CA . ALA A 1 85 ? -4.615 -0.622 -4.588 1.00 92.44 85 ALA A CA 1
ATOM 685 C C . ALA A 1 85 ? -4.057 -0.952 -5.972 1.00 92.44 85 ALA A C 1
ATOM 687 O O . ALA A 1 85 ? -4.066 -2.102 -6.403 1.00 92.44 85 ALA A O 1
ATOM 688 N N . THR A 1 86 ? -3.553 0.062 -6.662 1.00 93.12 86 THR A N 1
ATOM 689 C CA . THR A 1 86 ? -2.758 -0.122 -7.878 1.00 93.12 86 THR A CA 1
ATOM 690 C C . THR A 1 86 ? -1.286 -0.155 -7.489 1.00 93.12 86 THR A C 1
ATOM 692 O O . THR A 1 86 ? -0.777 0.833 -6.955 1.00 93.12 86 THR A O 1
ATOM 695 N N . LEU A 1 87 ? -0.614 -1.275 -7.747 1.00 92.81 87 LEU A N 1
ATOM 696 C CA . LEU A 1 87 ? 0.831 -1.413 -7.603 1.00 92.81 87 LEU A CA 1
ATOM 697 C C . LEU A 1 87 ? 1.519 -0.751 -8.799 1.00 92.81 87 LEU A C 1
ATOM 699 O O . LEU A 1 87 ? 1.225 -1.068 -9.947 1.00 92.81 87 LEU A O 1
ATOM 703 N N . THR A 1 88 ? 2.440 0.163 -8.525 1.00 92.38 88 THR A N 1
ATOM 704 C CA . THR A 1 88 ? 3.266 0.833 -9.532 1.00 92.38 88 THR A CA 1
ATOM 705 C C . THR A 1 88 ? 4.723 0.536 -9.228 1.00 92.38 88 THR A C 1
ATOM 707 O O . THR A 1 88 ? 5.210 0.859 -8.145 1.00 92.38 88 THR A O 1
ATOM 710 N N . LEU A 1 89 ? 5.403 -0.100 -10.177 1.00 90.44 89 LEU A N 1
ATOM 711 C CA . LEU A 1 89 ? 6.840 -0.343 -10.120 1.00 90.44 89 LEU A CA 1
ATOM 712 C C . LEU A 1 89 ? 7.566 0.960 -10.478 1.00 90.44 89 LEU A C 1
ATOM 714 O O . LEU A 1 89 ? 7.189 1.612 -11.451 1.00 90.44 89 LEU A O 1
ATOM 718 N N . ASP A 1 90 ? 8.558 1.349 -9.680 1.00 91.06 90 ASP A N 1
ATOM 719 C CA . ASP A 1 90 ? 9.321 2.586 -9.885 1.00 91.06 90 ASP A CA 1
ATOM 720 C C . ASP A 1 90 ? 10.664 2.266 -10.559 1.00 91.06 90 ASP A C 1
ATOM 722 O O . ASP A 1 90 ? 10.807 2.409 -11.773 1.00 91.06 90 ASP A O 1
ATOM 726 N N . HIS A 1 91 ? 11.623 1.732 -9.800 1.00 89.69 91 HIS A N 1
ATOM 727 C CA . HIS A 1 91 ? 12.919 1.305 -10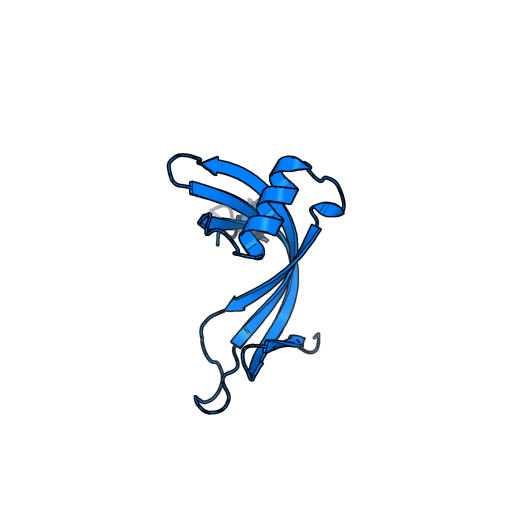.324 1.00 89.69 91 HIS A CA 1
ATOM 728 C C . HIS A 1 91 ? 13.536 0.177 -9.488 1.00 89.69 91 HIS A C 1
ATOM 730 O O . HIS A 1 91 ? 13.195 -0.035 -8.322 1.00 89.69 91 HIS A O 1
ATOM 736 N N . PHE A 1 92 ? 14.465 -0.551 -10.110 1.00 88.62 92 PHE A N 1
ATOM 737 C CA . PHE A 1 92 ? 15.325 -1.533 -9.457 1.00 88.62 92 PHE A CA 1
ATOM 738 C C . PHE A 1 92 ? 16.740 -0.965 -9.358 1.00 88.62 92 PHE A C 1
ATOM 740 O O . PHE A 1 92 ? 17.360 -0.657 -10.377 1.00 88.62 92 PHE A O 1
ATOM 747 N N . ASP A 1 93 ? 17.246 -0.832 -8.137 1.00 88.88 93 ASP A N 1
ATOM 748 C CA . ASP A 1 93 ? 18.631 -0.459 -7.879 1.00 88.88 93 ASP A CA 1
ATOM 749 C C . ASP A 1 93 ? 19.472 -1.732 -7.759 1.00 88.88 93 ASP A C 1
ATOM 751 O O . ASP A 1 93 ? 19.405 -2.451 -6.762 1.00 88.88 93 ASP A O 1
ATOM 755 N N . SER A 1 94 ? 20.278 -2.017 -8.783 1.00 85.44 94 SER A N 1
ATOM 756 C CA . SER A 1 94 ? 21.166 -3.182 -8.797 1.00 85.4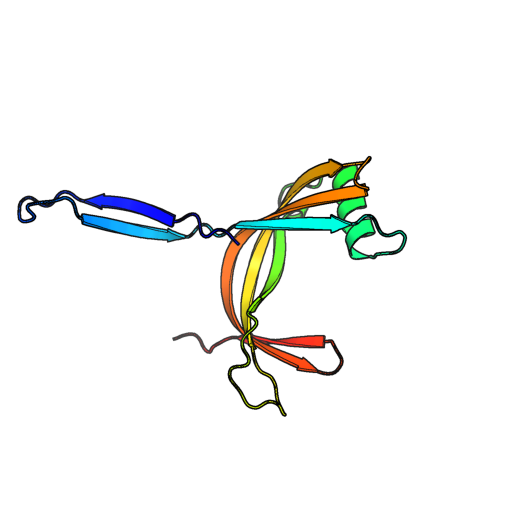4 94 SER A CA 1
ATOM 757 C C . SER A 1 94 ? 22.402 -3.024 -7.909 1.00 85.44 94 SER A C 1
ATOM 759 O O . SER A 1 94 ? 23.092 -4.007 -7.666 1.00 85.44 94 SER A O 1
ATOM 761 N N . VAL A 1 95 ? 22.732 -1.802 -7.485 1.00 89.00 95 VAL A N 1
ATOM 762 C CA . VAL A 1 95 ? 23.877 -1.521 -6.606 1.00 89.00 95 VAL A CA 1
ATOM 763 C C . VAL A 1 95 ? 23.453 -1.661 -5.151 1.00 89.00 95 VAL A C 1
ATOM 765 O O . VAL A 1 95 ? 24.146 -2.312 -4.373 1.00 89.00 95 VAL A O 1
ATOM 768 N N . ALA A 1 96 ? 22.311 -1.074 -4.789 1.00 87.62 96 ALA A N 1
ATOM 769 C CA . ALA A 1 96 ? 21.712 -1.239 -3.467 1.00 87.62 96 ALA A CA 1
ATOM 770 C C . ALA A 1 96 ? 20.979 -2.580 -3.309 1.00 87.62 96 ALA A C 1
ATOM 772 O O . ALA A 1 96 ? 20.610 -2.939 -2.190 1.00 87.62 96 ALA A O 1
ATOM 773 N N . GLU A 1 97 ? 20.767 -3.302 -4.413 1.00 86.75 97 GLU A N 1
ATOM 774 C CA . GLU A 1 97 ? 20.010 -4.550 -4.476 1.00 86.75 97 GLU A CA 1
ATOM 775 C C . GLU A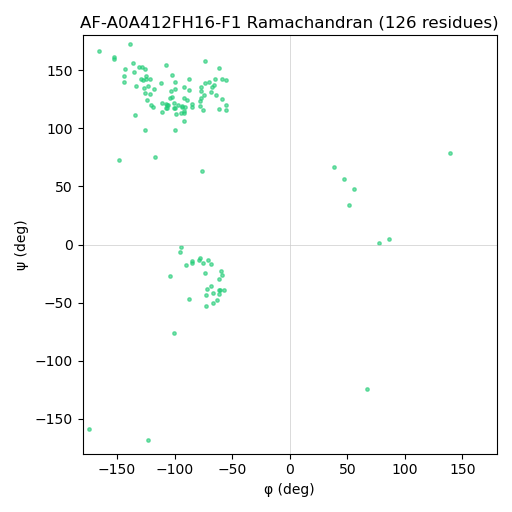 1 97 ? 18.586 -4.360 -3.924 1.00 86.75 97 GLU A C 1
ATOM 777 O O . GLU A 1 97 ? 18.123 -5.122 -3.082 1.00 86.75 97 GLU A O 1
ATOM 782 N N . LYS A 1 98 ? 17.881 -3.309 -4.362 1.00 89.81 98 LYS A N 1
ATOM 783 C CA . LYS A 1 98 ? 16.542 -2.948 -3.863 1.00 89.81 98 LYS A CA 1
ATOM 784 C C . LYS A 1 98 ? 15.543 -2.727 -4.987 1.00 89.81 98 LYS A C 1
ATOM 786 O O . LYS A 1 98 ? 15.863 -2.137 -6.015 1.00 89.81 98 LYS A O 1
ATOM 791 N N . ILE A 1 99 ? 14.305 -3.154 -4.758 1.00 88.75 99 ILE A N 1
ATOM 792 C CA . ILE A 1 99 ? 13.155 -2.835 -5.602 1.00 88.75 99 ILE A CA 1
ATOM 793 C C . ILE A 1 99 ? 12.324 -1.737 -4.937 1.00 88.75 99 ILE A C 1
ATOM 795 O O . ILE A 1 99 ? 11.885 -1.893 -3.796 1.00 88.75 99 ILE A O 1
ATOM 799 N N . TYR A 1 100 ? 12.060 -0.668 -5.685 1.00 91.75 100 TYR A N 1
ATOM 800 C CA . TYR A 1 100 ? 11.188 0.433 -5.291 1.00 91.75 100 TYR A CA 1
ATOM 801 C C . TYR A 1 100 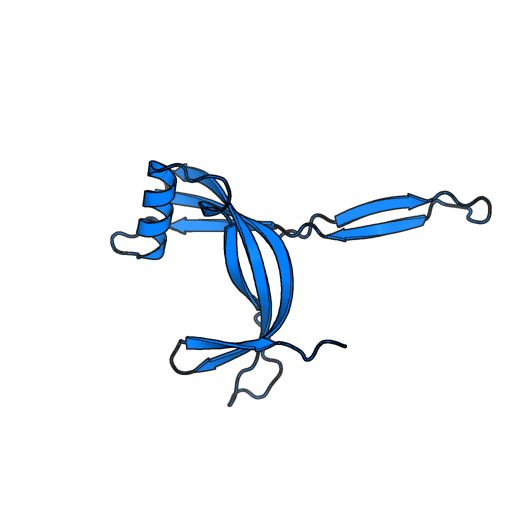? 9.835 0.329 -5.992 1.00 91.75 100 TYR A C 1
ATOM 803 O O . TYR A 1 100 ? 9.746 0.126 -7.208 1.00 91.75 100 TYR A O 1
ATOM 811 N N . PHE A 1 101 ? 8.763 0.468 -5.219 1.00 92.06 101 PHE A N 1
ATOM 812 C CA . PHE A 1 101 ? 7.394 0.393 -5.717 1.00 92.06 101 PHE A CA 1
ATOM 813 C C . PHE A 1 101 ? 6.452 1.220 -4.844 1.00 92.06 101 PHE A C 1
ATOM 815 O O . PHE A 1 101 ? 6.755 1.577 -3.705 1.00 92.06 101 PHE A O 1
ATOM 822 N N . SER A 1 102 ? 5.282 1.542 -5.380 1.00 93.31 102 SER A N 1
ATOM 823 C CA . SER A 1 102 ? 4.255 2.278 -4.652 1.00 93.31 102 SER A CA 1
ATOM 824 C C . SER A 1 102 ? 2.871 1.682 -4.853 1.00 93.31 102 SER A C 1
ATOM 826 O O . SER A 1 102 ? 2.547 1.136 -5.906 1.00 93.31 102 SER A O 1
ATOM 828 N N . PHE A 1 103 ? 2.037 1.808 -3.827 1.00 92.31 103 PHE A N 1
ATOM 829 C CA . PHE A 1 103 ? 0.623 1.472 -3.880 1.00 92.31 103 PHE A CA 1
ATOM 830 C C . PHE A 1 103 ? -0.214 2.741 -3.874 1.00 92.31 103 PHE A C 1
ATOM 832 O O . PHE A 1 103 ? -0.173 3.507 -2.911 1.00 92.31 103 PHE A O 1
ATOM 839 N N . SER A 1 104 ? -1.017 2.931 -4.915 1.00 92.06 104 SER A N 1
ATOM 840 C CA . SER A 1 104 ? -2.071 3.950 -4.932 1.00 92.06 104 SER A CA 1
ATOM 841 C C . SER A 1 104 ? -3.372 3.334 -4.432 1.00 92.06 104 SER A C 1
ATOM 843 O O . SER A 1 104 ? -3.892 2.413 -5.061 1.00 92.06 104 SER A O 1
ATOM 845 N N . ILE A 1 105 ? -3.882 3.799 -3.292 1.00 91.38 105 ILE A N 1
ATOM 846 C CA . ILE A 1 105 ? -5.051 3.215 -2.622 1.00 91.38 105 ILE A CA 1
ATOM 847 C C . ILE A 1 105 ? -6.332 3.800 -3.227 1.00 91.38 105 ILE A C 1
ATOM 849 O O . ILE A 1 105 ? -6.566 5.004 -3.142 1.00 91.38 105 ILE A O 1
ATOM 853 N N . ASN A 1 106 ? -7.169 2.940 -3.814 1.00 84.25 106 ASN A N 1
ATOM 854 C CA . ASN A 1 106 ? -8.369 3.346 -4.556 1.00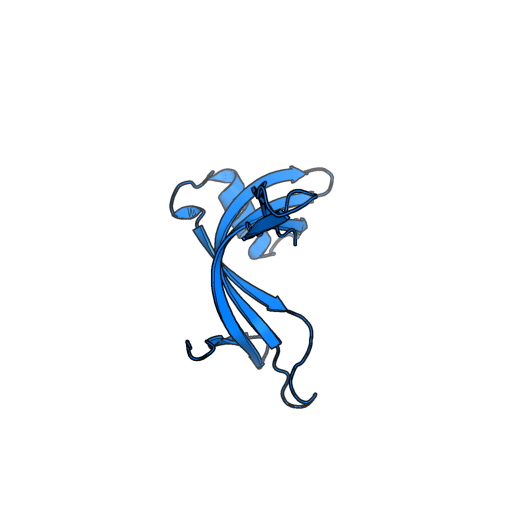 84.25 106 ASN A CA 1
ATOM 855 C C . ASN A 1 106 ? -9.674 3.111 -3.779 1.00 84.25 106 ASN A C 1
ATOM 857 O O . ASN A 1 106 ? -10.665 3.792 -4.024 1.00 84.25 106 ASN A O 1
ATOM 861 N N . HIS A 1 107 ? -9.695 2.137 -2.864 1.00 87.69 107 HIS A N 1
ATOM 862 C CA . HIS A 1 107 ? -10.863 1.787 -2.046 1.00 87.69 107 HIS A CA 1
ATOM 863 C C . HIS A 1 107 ? -10.426 1.369 -0.645 1.00 87.69 107 HIS A C 1
ATOM 865 O O . HIS A 1 107 ? -9.375 0.740 -0.514 1.00 87.69 107 HIS A O 1
ATOM 871 N N . ILE A 1 108 ? -11.216 1.697 0.382 1.00 89.56 108 ILE A N 1
ATOM 872 C CA . ILE A 1 108 ? -10.904 1.403 1.787 1.00 89.56 108 ILE A CA 1
ATOM 873 C C . ILE A 1 108 ? -12.133 0.826 2.494 1.00 89.56 108 ILE A C 1
ATOM 875 O O . ILE A 1 108 ? -13.076 1.556 2.800 1.00 89.56 108 ILE A O 1
ATOM 879 N N . ASP A 1 109 ? -12.058 -0.456 2.846 1.00 90.50 109 ASP A N 1
ATOM 880 C CA . ASP A 1 109 ? -12.946 -1.107 3.805 1.00 90.50 109 ASP A CA 1
ATOM 881 C C . ASP A 1 109 ? -12.303 -1.067 5.196 1.00 90.50 109 ASP A C 1
ATOM 883 O O . ASP A 1 109 ? -11.206 -1.592 5.429 1.00 90.50 109 ASP A O 1
ATOM 887 N N . ARG A 1 110 ? -12.982 -0.423 6.147 1.00 91.50 110 ARG A N 1
ATOM 888 C CA . ARG A 1 110 ? -12.491 -0.267 7.522 1.00 91.50 110 ARG A CA 1
ATOM 889 C C . ARG A 1 110 ? -12.896 -1.460 8.376 1.00 91.50 110 ARG A C 1
ATOM 891 O O . ARG A 1 110 ? -13.976 -2.019 8.208 1.00 91.50 110 ARG A O 1
ATOM 898 N N . GLY A 1 111 ? -11.999 -1.862 9.261 1.00 90.50 111 GLY A N 1
ATOM 899 C CA . GLY A 1 111 ? -12.243 -2.964 10.167 1.00 90.50 111 GLY A CA 1
ATOM 900 C C . GLY A 1 111 ? -11.115 -3.143 11.163 1.00 90.50 111 GLY A C 1
ATOM 901 O O . GLY A 1 111 ? -10.304 -2.244 11.415 1.00 90.50 111 GLY A O 1
ATOM 902 N N . THR A 1 112 ? -11.043 -4.348 11.705 1.00 90.38 112 THR A N 1
ATOM 903 C CA . THR A 1 112 ? -10.032 -4.739 12.681 1.00 90.38 112 THR A CA 1
ATOM 904 C C . THR A 1 112 ? -9.374 -6.052 12.295 1.00 90.38 112 THR A C 1
ATOM 906 O O . THR A 1 112 ? -9.957 -6.871 11.586 1.00 90.38 112 THR A O 1
ATOM 909 N N . VAL A 1 113 ? -8.135 -6.243 12.732 1.00 90.19 113 VAL A N 1
ATOM 910 C CA . VAL A 1 113 ? -7.361 -7.464 12.518 1.00 90.19 113 VAL A CA 1
ATOM 911 C C . VAL A 1 113 ? -6.916 -8.020 13.857 1.00 90.19 113 VAL A C 1
ATOM 913 O O . VAL A 1 113 ? -6.435 -7.286 14.718 1.00 90.19 113 VAL A O 1
ATOM 916 N N . THR A 1 114 ? -7.042 -9.332 13.999 1.00 87.75 114 THR A N 1
ATOM 917 C CA . THR A 1 114 ? -6.377 -10.122 15.038 1.00 87.75 114 THR A CA 1
ATOM 918 C C . THR A 1 114 ? -5.337 -11.010 14.371 1.00 87.75 114 THR A C 1
ATOM 920 O O . THR A 1 114 ? -5.605 -11.573 13.308 1.00 87.75 114 THR A O 1
ATOM 923 N N . VAL A 1 115 ? -4.161 -11.155 14.976 1.00 81.44 115 VAL A N 1
ATOM 924 C CA . VAL A 1 115 ? -3.107 -12.045 14.469 1.00 81.44 115 VAL A CA 1
ATOM 925 C C . VAL A 1 115 ? -3.041 -13.275 15.372 1.00 81.44 115 VAL A C 1
ATOM 927 O O . VAL A 1 115 ? -2.751 -13.142 16.557 1.00 81.44 115 VAL A O 1
ATOM 930 N N . SER A 1 116 ? -3.318 -14.460 14.822 1.00 80.56 116 SER A N 1
ATOM 931 C CA . SER A 1 116 ? -3.167 -15.754 15.510 1.00 80.56 116 SER A CA 1
ATOM 932 C C . SER A 1 116 ? -2.194 -16.608 14.712 1.00 80.56 116 SER A C 1
ATOM 934 O O . SER A 1 116 ? -2.342 -16.711 13.497 1.00 80.56 116 SER A O 1
ATOM 936 N N . ASP A 1 117 ? -1.182 -17.179 15.368 1.00 78.31 117 ASP A N 1
ATOM 937 C CA . ASP A 1 117 ? -0.160 -18.031 14.731 1.00 78.31 117 ASP A CA 1
ATOM 938 C C . ASP A 1 117 ? 0.507 -17.401 13.488 1.00 78.31 117 ASP A C 1
ATOM 940 O O . ASP A 1 117 ? 0.832 -18.075 12.515 1.00 78.31 117 ASP A O 1
ATOM 944 N N . GLY A 1 118 ? 0.686 -16.074 13.499 1.00 75.38 118 GLY A N 1
ATOM 945 C CA . GLY A 1 118 ? 1.261 -15.317 12.379 1.00 75.38 118 GLY A CA 1
ATOM 946 C C . GLY A 1 118 ? 0.304 -15.066 11.206 1.00 75.38 118 GLY A C 1
ATOM 947 O O . GLY A 1 118 ? 0.696 -14.420 10.236 1.00 75.38 118 GLY A O 1
ATOM 948 N N . VAL A 1 119 ? -0.951 -15.516 11.292 1.00 82.06 119 VAL A N 1
ATOM 949 C CA . VAL A 1 119 ? -1.974 -15.308 10.262 1.00 82.06 119 VAL A CA 1
ATOM 950 C C . VAL A 1 119 ? -2.898 -14.152 10.664 1.00 82.06 119 VAL A C 1
ATOM 952 O O . VAL A 1 119 ? -3.593 -14.235 11.684 1.00 82.06 119 VAL A O 1
ATOM 955 N N . PRO A 1 120 ? -2.946 -13.058 9.883 1.00 85.56 120 PRO A N 1
ATOM 956 C CA . PRO A 1 120 ? -3.878 -11.968 10.131 1.00 85.56 120 PRO A CA 1
ATOM 957 C C . PRO A 1 120 ? -5.300 -12.366 9.714 1.00 85.56 120 PRO A C 1
ATOM 959 O O . PRO A 1 120 ? -5.541 -12.779 8.581 1.00 85.56 120 PRO A O 1
ATOM 962 N N . THR A 1 121 ? -6.264 -12.186 10.615 1.00 88.75 121 THR A N 1
ATOM 963 C CA . THR A 1 121 ? -7.697 -12.368 10.344 1.00 88.75 121 THR A CA 1
ATOM 964 C C . THR A 1 121 ? -8.394 -11.015 10.370 1.00 88.75 121 THR A C 1
ATOM 966 O O . THR A 1 121 ? -8.452 -10.370 11.415 1.00 88.75 121 THR A O 1
ATOM 969 N N . TYR A 1 122 ? -8.916 -10.576 9.222 1.00 89.62 122 TYR A N 1
ATOM 970 C CA . TYR A 1 122 ? -9.646 -9.313 9.090 1.00 89.62 122 TYR A CA 1
ATOM 971 C C . TYR A 1 122 ? -11.138 -9.488 9.389 1.00 89.62 122 TYR A C 1
ATOM 973 O O . TYR A 1 122 ? -11.793 -10.368 8.834 1.00 89.62 122 TYR A O 1
ATOM 981 N N . THR A 1 123 ? -11.677 -8.590 10.208 1.00 92.12 123 THR A N 1
ATOM 982 C CA . THR A 1 123 ? -13.105 -8.442 10.496 1.00 92.12 123 THR A CA 1
ATOM 983 C C . THR A 1 123 ? -13.541 -7.047 10.063 1.00 92.12 123 THR A C 1
ATOM 985 O O . THR A 1 123 ? -13.019 -6.059 10.579 1.00 92.12 123 THR A O 1
ATOM 988 N N . ALA A 1 124 ? -14.475 -6.962 9.113 1.00 89.12 124 ALA A N 1
ATOM 989 C CA . ALA A 1 124 ? -15.036 -5.687 8.673 1.00 89.12 124 ALA A CA 1
ATOM 990 C C . ALA A 1 124 ? -15.809 -5.017 9.815 1.00 89.12 124 ALA A C 1
ATOM 992 O O . ALA A 1 124 ? -16.515 -5.698 10.567 1.00 89.12 124 ALA A O 1
ATOM 993 N N . ASP A 1 125 ? -15.716 -3.693 9.919 1.00 84.94 125 ASP A N 1
ATOM 994 C CA . ASP A 1 125 ? -16.658 -2.954 10.752 1.00 84.94 125 ASP A CA 1
ATOM 995 C C . ASP A 1 125 ? 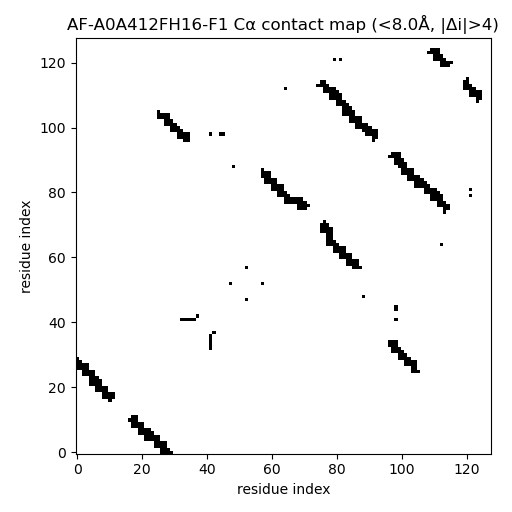-18.048 -3.096 10.126 1.00 84.94 125 ASP A C 1
ATOM 997 O O . ASP A 1 125 ? -18.210 -3.047 8.903 1.00 84.94 125 ASP A O 1
ATOM 1001 N N . SER A 1 126 ? -19.065 -3.320 10.958 1.00 57.78 126 SER A N 1
ATOM 1002 C CA . SER A 1 126 ? -20.443 -3.317 10.468 1.00 57.78 126 SER A CA 1
ATOM 1003 C C . SER A 1 126 ? -20.725 -1.926 9.909 1.00 57.78 126 SER A C 1
ATOM 1005 O O . SER A 1 126 ? -20.640 -0.948 10.647 1.00 57.78 126 SER A O 1
ATOM 1007 N N . ALA A 1 127 ? -20.984 -1.843 8.603 1.00 48.56 127 ALA A N 1
ATOM 1008 C CA . ALA A 1 127 ? -21.275 -0.586 7.933 1.00 48.56 127 ALA A CA 1
ATOM 1009 C C . ALA A 1 127 ? -22.458 0.103 8.633 1.00 48.56 127 ALA A C 1
ATOM 1011 O O . ALA A 1 127 ? -23.560 -0.444 8.661 1.00 48.56 127 ALA A O 1
ATOM 1012 N N . THR A 1 128 ? -22.207 1.268 9.230 1.00 37.47 128 THR A N 1
ATOM 1013 C CA . THR A 1 128 ? -23.241 2.276 9.504 1.00 37.47 128 THR A CA 1
ATOM 1014 C C . THR A 1 128 ? -23.598 3.006 8.228 1.00 37.47 128 THR A C 1
ATOM 1016 O O . THR A 1 128 ? -22.640 3.369 7.504 1.00 37.47 128 THR A O 1
#

Secondary structure (DSSP, 8-state):
-B--EEEEEE--TT-SS-EEEEEEE--EEEEEEE--TT-HHHHHHHHHHHH---GGGGEEEEEEE-S---S-TTS-EEEEEEEEEEEEEEEEETTTTEEEEEEEEEEEEEEEEEEETTEEEEEEPP--

Radius of gyration: 19.34 Å; Cα contacts (8 Å, |Δi|>4): 236; chains: 1; bounding box: 47×56×43 Å

Organism: NCBI:txid360807

Nearest PDB structures (foldseek):
  5std-assembly1_A  TM=2.231E-01  e=1.279E+00  Pyricularia grisea
  5jql-assembly1_E  TM=1.497E-01  e=3.173E-01  Saccharomyces cerevisiae S288C
  5sx5-assembly1_J  TM=1.812E-01  e=1.585E+00  Homo sapiens